Protein AF-A0A6G1PRM5-F1 (afdb_monomer)

Solvent-accessible surface area (backbone atoms only — not comparable to full-atom values): 6445 Å² total; per-residue (Å²): 132,89,76,74,86,74,84,58,49,71,36,68,70,43,54,54,47,52,53,49,59,75,68,52,84,73,78,51,62,66,50,79,43,71,43,75,40,80,90,75,42,28,36,39,72,71,49,78,48,73,51,87,70,61,71,75,57,52,58,60,39,60,71,48,45,66,61,51,64,77,68,54,83,81,84,85,86,87,87,77,96,49,77,85,63,75,35,72,66,51,52,51,59,64,52,54,76,78,108

Nearest PDB structures (foldseek):
  1vkk-assembly1_A  TM=7.495E-01  e=3.369E-09  Mus musculus
  1wfs-assembly1_A  TM=7.101E-01  e=1.026E-07  Mus musculus
  5ynr-assembly1_A  TM=6.670E-01  e=1.233E-03  Caenorhabditis elegans
  6yc7-assembly1_D  TM=2.739E-01  e=5.909E+00  Corynebacterium glutamicum

Sequence (99 aa):
MSSSLVVCEVDESLTAKLKKFRFRKETNNAAILMKIDMEKQLVVLEEEYEARCKPEQQMMYAGSKNRLVQAAELTKVFETRNVDDLTEEWLRNHLAFFR

Secondary structure (DSSP, 8-state):
-----PPPEEPHHHHHHHHHHHT----S-EEEEEEEETTTTEEEEEEEEE----HHHHHHHHHHHHHHHHH---------SSGGG--HHHHHHHHHTT-

Foldseek 3Di:
DPPPPDQAAEDPVVVVVVVCVLVPQFQWDKDWDWDQDPVRSYIDTDDIGTDDDDPVVRVVSNVVVVVVSVPPPPDADDDDPDPVCPDPVNVCVSVVV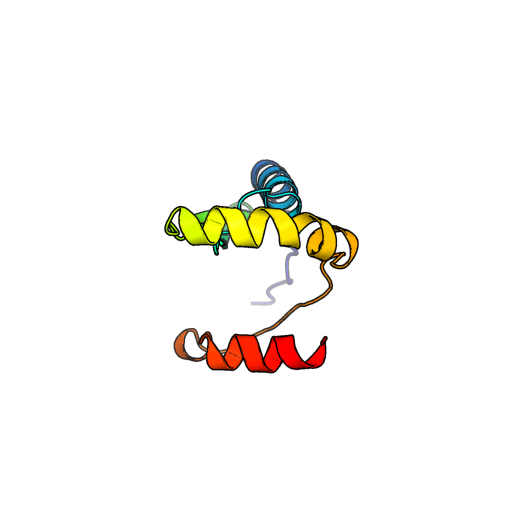VD

Mean predicted aligned error: 10.27 Å

InterPro domains:
  IPR002108 Actin-depolymerising factor homology domain [PF00241] (53-95)
  IPR011171 Glia maturation factor [PIRSF001788] (1-98)
  IPR011171 Glia maturation factor [PTHR11249] (52-99)
  IPR029006 ADF-H/Gelsolin-like domain superfamily [G3DSA:3.40.20.10] (1-50)
  IPR029006 ADF-H/Gelsolin-like domain superfamily [G3DSA:3.40.20.10] (51-96)

Radius of gyration: 16.72 Å; Cα contacts (8 Å, |Δi|>4): 70; chains: 1; bounding box: 25×30×49 Å

pLDDT: mean 74.26, std 14.0, range [40.44, 91.56]

Structure (mmCIF, N/CA/C/O backbone):
data_AF-A0A6G1PRM5-F1
#
_entry.id   AF-A0A6G1PRM5-F1
#
loop_
_atom_site.group_PDB
_atom_site.id
_atom_site.type_symbol
_atom_site.label_atom_id
_atom_site.label_alt_id
_atom_site.label_comp_id
_atom_site.label_asym_id
_atom_site.label_entity_id
_atom_site.label_seq_id
_atom_site.pdbx_PDB_ins_code
_atom_site.Cartn_x
_atom_site.Cartn_y
_atom_site.Cartn_z
_atom_site.occupancy
_atom_site.B_iso_or_equiv
_atom_site.auth_seq_id
_atom_site.auth_comp_id
_atom_site.auth_asym_id
_atom_site.auth_atom_id
_atom_site.pdbx_PDB_model_num
ATOM 1 N N . MET A 1 1 ? -1.746 -19.458 29.628 1.00 40.44 1 MET A N 1
ATOM 2 C CA . MET A 1 1 ? -2.424 -18.161 29.443 1.00 40.44 1 MET A CA 1
ATOM 3 C C . MET A 1 1 ? -3.364 -18.300 28.260 1.00 40.44 1 MET A C 1
ATOM 5 O O . MET A 1 1 ? -2.883 -18.511 27.157 1.00 40.44 1 MET A O 1
ATOM 9 N N . SER A 1 2 ? -4.677 -18.300 28.491 1.00 47.88 2 SER A N 1
ATOM 10 C CA . SER A 1 2 ? -5.672 -18.312 27.413 1.00 47.88 2 SER A CA 1
ATOM 11 C C . SER A 1 2 ? -5.709 -16.915 26.799 1.00 47.88 2 SER A C 1
ATOM 13 O O . SER A 1 2 ? -6.404 -16.042 27.311 1.00 47.88 2 SER A O 1
ATOM 15 N N . SER A 1 3 ? -4.912 -16.667 25.762 1.00 51.16 3 SER A N 1
ATOM 16 C CA . SER A 1 3 ? -5.005 -15.423 25.002 1.00 51.16 3 SER A CA 1
ATOM 17 C C . SER A 1 3 ? -6.302 -15.466 24.196 1.00 51.16 3 SER A C 1
ATOM 19 O O . SER A 1 3 ? -6.360 -16.135 23.164 1.00 51.16 3 SER A O 1
ATOM 21 N N . SER A 1 4 ? -7.358 -14.799 24.673 1.00 57.22 4 SER A N 1
ATOM 22 C CA . SER A 1 4 ? -8.494 -14.499 23.803 1.00 57.22 4 SER A CA 1
ATOM 23 C C . SER A 1 4 ? -7.938 -13.695 22.636 1.00 57.22 4 SER A C 1
ATOM 25 O O . SER A 1 4 ? -7.319 -12.656 22.860 1.00 57.22 4 SER A O 1
ATOM 27 N N . LEU A 1 5 ? -8.088 -14.193 21.412 1.00 55.72 5 LEU A N 1
ATOM 28 C CA . LEU A 1 5 ? -7.713 -13.445 20.219 1.00 55.72 5 LEU A CA 1
ATOM 29 C C . LEU A 1 5 ? -8.574 -12.178 20.191 1.00 55.72 5 LEU A C 1
ATOM 31 O O . LEU A 1 5 ? -9.772 -12.252 19.926 1.00 55.72 5 LEU A O 1
ATOM 35 N N . VAL A 1 6 ? -7.988 -11.037 20.553 1.00 62.56 6 VAL A N 1
ATOM 36 C CA . VAL A 1 6 ? -8.674 -9.746 20.498 1.00 62.56 6 VAL A CA 1
ATOM 37 C C . VAL A 1 6 ? -8.484 -9.193 19.096 1.00 62.56 6 VAL A C 1
ATOM 39 O O . VAL A 1 6 ? -7.357 -9.017 18.633 1.00 62.56 6 VAL A O 1
ATOM 42 N N . VAL A 1 7 ? -9.594 -8.955 18.405 1.00 70.00 7 VAL A N 1
ATOM 43 C CA . VAL A 1 7 ? -9.587 -8.281 17.109 1.00 70.00 7 VAL A CA 1
ATOM 44 C C . VAL A 1 7 ? -9.339 -6.799 17.373 1.00 70.00 7 VAL A C 1
ATOM 46 O O . VAL A 1 7 ? -10.109 -6.169 18.090 1.00 70.00 7 VAL A O 1
ATOM 49 N N . CYS A 1 8 ? -8.240 -6.269 16.840 1.00 75.50 8 CYS A N 1
ATOM 50 C CA . CYS A 1 8 ? -7.890 -4.857 16.974 1.00 75.50 8 CYS A CA 1
ATOM 51 C C . CYS A 1 8 ? -8.698 -4.008 15.987 1.00 75.50 8 CYS A C 1
ATOM 53 O O . CYS A 1 8 ? -8.925 -4.428 14.848 1.00 75.50 8 CYS A O 1
ATOM 55 N N . GLU A 1 9 ? -9.094 -2.808 16.402 1.00 79.44 9 GLU A N 1
ATOM 56 C CA . GLU A 1 9 ? -9.729 -1.839 15.504 1.00 79.44 9 GLU A CA 1
ATOM 57 C C . GLU A 1 9 ? -8.674 -1.134 14.634 1.00 79.44 9 GLU A C 1
ATOM 59 O O . GLU A 1 9 ? -7.482 -1.122 14.947 1.00 79.44 9 GLU A O 1
ATOM 64 N N . VAL A 1 10 ? -9.085 -0.570 13.496 1.00 81.25 10 VAL A N 1
ATOM 65 C CA . VAL A 1 10 ? -8.180 0.170 12.603 1.00 81.25 10 VAL A CA 1
ATOM 66 C C . VAL A 1 10 ? -8.275 1.651 12.931 1.00 81.25 10 VAL A C 1
ATOM 68 O O . VAL A 1 10 ? -9.370 2.207 12.934 1.00 81.25 10 VAL A O 1
ATOM 71 N N . ASP A 1 11 ? -7.132 2.300 13.151 1.00 85.75 11 ASP A N 1
ATOM 72 C CA . ASP A 1 11 ? -7.091 3.734 13.425 1.00 85.75 11 ASP A CA 1
ATOM 73 C C . ASP A 1 11 ? -7.760 4.554 12.298 1.00 85.75 11 ASP A C 1
ATOM 75 O O . ASP A 1 11 ? -7.605 4.277 11.098 1.00 85.75 11 ASP A O 1
ATOM 79 N N . GLU A 1 12 ? -8.518 5.589 12.667 1.00 88.88 12 GLU A N 1
ATOM 80 C CA . GLU A 1 12 ? -9.265 6.412 11.706 1.00 88.88 12 GLU A CA 1
ATOM 81 C C . GLU A 1 12 ? -8.333 7.124 10.712 1.00 88.88 12 GLU A C 1
ATOM 83 O O . GLU A 1 12 ? -8.643 7.242 9.518 1.00 88.88 12 GLU A O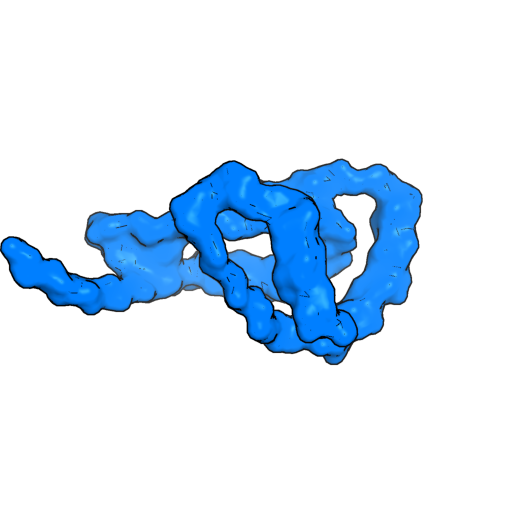 1
ATOM 88 N N . SER A 1 13 ? -7.151 7.555 11.169 1.00 86.38 13 SER A N 1
ATOM 89 C CA . SER A 1 13 ? -6.158 8.211 10.315 1.00 86.38 13 SER A CA 1
ATOM 90 C C . SER A 1 13 ? -5.530 7.228 9.324 1.00 86.38 13 SER A C 1
ATOM 92 O O . SER A 1 13 ? -5.309 7.579 8.156 1.00 86.38 13 SER A O 1
ATOM 94 N N . LEU A 1 14 ? -5.329 5.973 9.745 1.00 85.56 14 LEU A N 1
ATOM 95 C CA . LEU A 1 14 ? -4.887 4.891 8.870 1.00 85.56 14 LEU A CA 1
ATOM 96 C C . LEU A 1 14 ? -5.959 4.570 7.823 1.00 85.56 14 LEU A C 1
ATOM 98 O O . LEU A 1 14 ? -5.647 4.486 6.636 1.00 85.56 14 LEU A O 1
ATOM 102 N N . THR A 1 15 ? -7.230 4.500 8.218 1.00 84.81 15 THR A N 1
ATOM 103 C CA . THR A 1 15 ? -8.354 4.276 7.294 1.00 84.81 15 THR A CA 1
ATOM 104 C C . THR A 1 15 ? -8.426 5.363 6.216 1.00 84.81 15 THR A C 1
ATOM 106 O O . THR A 1 15 ? -8.566 5.072 5.021 1.00 84.81 15 THR A O 1
ATOM 109 N N . ALA A 1 16 ? -8.256 6.631 6.602 1.00 88.75 16 ALA A N 1
ATOM 110 C CA . ALA A 1 16 ? -8.205 7.744 5.659 1.00 88.75 16 ALA A CA 1
ATOM 111 C C . ALA A 1 16 ? -7.013 7.637 4.689 1.00 88.75 16 ALA A C 1
ATOM 113 O O . ALA A 1 16 ? -7.164 7.907 3.491 1.00 88.75 16 ALA A O 1
ATOM 114 N N . LYS A 1 17 ? -5.837 7.217 5.174 1.00 86.19 17 LYS A N 1
ATOM 115 C CA . LYS A 1 17 ? -4.646 6.979 4.343 1.00 86.19 17 LYS A CA 1
ATOM 116 C C . LYS A 1 17 ? -4.824 5.804 3.389 1.00 86.19 17 LYS A C 1
ATOM 118 O O . LYS A 1 17 ? -4.535 5.967 2.210 1.00 86.19 17 LYS A O 1
ATOM 123 N N . LEU A 1 18 ? -5.376 4.676 3.834 1.00 83.62 18 LEU A N 1
ATOM 124 C CA . LEU A 1 18 ? -5.672 3.522 2.977 1.00 83.62 18 LEU A CA 1
ATOM 125 C C . LEU A 1 18 ? -6.641 3.895 1.849 1.00 83.62 18 LEU A C 1
ATOM 127 O O . LEU A 1 18 ? -6.433 3.520 0.693 1.00 83.62 18 LEU A O 1
ATOM 131 N N . LYS A 1 19 ? -7.658 4.714 2.151 1.00 85.81 19 LYS A N 1
ATOM 132 C CA . LYS A 1 19 ? -8.573 5.247 1.135 1.00 85.81 19 LYS A CA 1
ATOM 133 C C . LYS A 1 19 ? -7.830 6.118 0.120 1.00 85.81 19 LYS A C 1
ATOM 135 O O . LYS A 1 19 ? -7.995 5.923 -1.082 1.00 85.81 19 LYS A O 1
ATOM 140 N N . LYS A 1 20 ? -6.980 7.044 0.577 1.00 86.38 20 LYS A N 1
ATOM 141 C CA . LYS A 1 20 ? -6.142 7.868 -0.313 1.00 86.38 20 LYS A CA 1
ATOM 142 C C . LYS A 1 20 ? -5.187 7.016 -1.149 1.00 86.38 20 LYS A C 1
ATOM 144 O O . LYS A 1 20 ? -5.061 7.271 -2.338 1.00 86.38 20 LYS A O 1
ATOM 149 N N . PHE A 1 21 ? -4.583 5.987 -0.561 1.00 84.62 21 PHE A N 1
ATOM 150 C CA . PHE A 1 21 ? -3.652 5.082 -1.229 1.00 84.62 21 PHE A CA 1
ATOM 151 C C . PHE A 1 21 ? -4.336 4.257 -2.325 1.00 84.62 21 PHE A C 1
ATOM 153 O O . PHE A 1 21 ? -3.800 4.136 -3.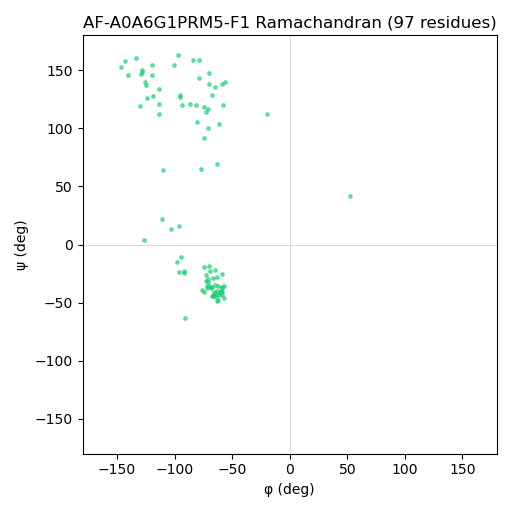423 1.00 84.62 21 PHE A O 1
ATOM 160 N N . ARG A 1 22 ? -5.558 3.763 -2.078 1.00 81.50 22 ARG A N 1
ATOM 161 C CA . ARG A 1 22 ? -6.371 3.069 -3.093 1.00 81.50 22 ARG A CA 1
ATOM 162 C C . ARG A 1 22 ? -6.686 3.962 -4.292 1.00 81.50 22 ARG A C 1
ATOM 164 O O . ARG A 1 22 ? -6.659 3.498 -5.426 1.00 81.50 22 ARG A O 1
ATOM 171 N N . PHE A 1 23 ? -6.996 5.232 -4.043 1.00 80.75 23 PHE A N 1
ATOM 172 C CA . PHE A 1 23 ? -7.326 6.207 -5.088 1.00 80.75 23 PHE A CA 1
ATOM 173 C C . PHE A 1 23 ? -6.125 7.068 -5.510 1.00 80.75 23 PHE A C 1
ATOM 175 O O . PHE A 1 23 ? -6.310 8.106 -6.158 1.00 80.75 23 PHE A O 1
ATOM 182 N N . ARG A 1 24 ? -4.902 6.647 -5.151 1.00 79.38 24 ARG A N 1
ATOM 183 C CA . ARG A 1 24 ? -3.663 7.371 -5.436 1.00 79.38 24 ARG A CA 1
ATOM 184 C C . ARG A 1 24 ? -3.510 7.561 -6.944 1.00 79.38 24 ARG A C 1
ATOM 186 O O . ARG A 1 24 ? -3.812 6.668 -7.740 1.00 79.38 24 ARG A O 1
ATOM 193 N N . LYS A 1 25 ? -3.078 8.755 -7.359 1.00 75.56 25 LYS A N 1
ATOM 194 C CA . LYS A 1 25 ? -2.942 9.104 -8.781 1.00 75.56 25 LYS A CA 1
ATOM 195 C C . LYS A 1 25 ? -1.508 8.957 -9.282 1.00 75.56 25 LYS A C 1
ATOM 197 O O . LYS A 1 25 ? -1.299 8.940 -10.495 1.00 75.56 25 LYS A O 1
ATOM 202 N N . GLU A 1 26 ? -0.562 8.854 -8.376 1.00 77.06 26 GLU A N 1
ATOM 203 C CA . GLU A 1 26 ? 0.850 8.667 -8.606 1.00 77.06 26 GLU A CA 1
ATOM 204 C C . GLU A 1 26 ? 1.093 7.253 -9.141 1.00 77.06 26 GLU A C 1
ATOM 206 O O . GLU A 1 26 ? 0.485 6.277 -8.706 1.00 77.06 26 GLU A O 1
ATOM 211 N N . THR A 1 27 ? 1.967 7.151 -10.134 1.00 73.06 27 THR A N 1
ATOM 212 C CA . THR A 1 27 ? 2.231 5.912 -10.874 1.00 73.06 27 THR A CA 1
ATOM 213 C C . THR A 1 27 ? 3.535 5.245 -10.463 1.00 73.06 27 THR A C 1
ATOM 215 O O . THR A 1 27 ? 4.062 4.392 -11.172 1.00 73.06 27 THR A O 1
ATOM 218 N N . ASN A 1 28 ? 4.098 5.690 -9.348 1.00 79.06 28 ASN A N 1
ATOM 219 C CA . ASN A 1 28 ? 5.244 5.066 -8.733 1.00 79.06 28 ASN A CA 1
ATOM 220 C C . ASN A 1 28 ? 4.824 3.896 -7.846 1.00 79.06 28 ASN A C 1
ATOM 222 O O . ASN A 1 28 ? 3.690 3.824 -7.364 1.00 79.06 28 ASN A O 1
ATOM 226 N N . ASN A 1 29 ? 5.777 3.004 -7.590 1.00 81.94 29 ASN A N 1
ATOM 227 C CA . ASN A 1 29 ? 5.629 2.015 -6.536 1.00 81.94 29 ASN A CA 1
ATOM 228 C C . ASN A 1 29 ? 5.567 2.751 -5.197 1.00 81.94 29 ASN A C 1
ATOM 230 O O . ASN A 1 29 ? 6.355 3.661 -4.944 1.00 81.94 29 ASN A O 1
ATOM 234 N N . ALA A 1 30 ? 4.636 2.351 -4.348 1.00 86.62 30 ALA A N 1
ATOM 235 C CA . ALA A 1 30 ? 4.562 2.829 -2.981 1.00 86.62 30 ALA A CA 1
ATOM 236 C C . ALA A 1 30 ? 4.111 1.678 -2.086 1.00 86.62 30 ALA A C 1
ATOM 238 O O . ALA A 1 30 ? 3.483 0.735 -2.576 1.00 86.62 30 ALA A O 1
ATOM 239 N N . ALA A 1 31 ? 4.411 1.768 -0.798 1.00 87.62 31 ALA A N 1
ATOM 240 C CA . ALA A 1 31 ? 4.020 0.784 0.198 1.00 87.62 31 ALA A CA 1
ATOM 241 C C . ALA A 1 31 ? 3.598 1.484 1.492 1.00 87.62 31 ALA A C 1
ATOM 243 O O . ALA A 1 31 ? 4.149 2.521 1.855 1.00 87.62 31 ALA A O 1
ATOM 244 N N . ILE A 1 32 ? 2.616 0.905 2.176 1.00 86.81 32 ILE A N 1
ATOM 245 C CA . ILE A 1 32 ? 2.193 1.308 3.516 1.00 86.81 32 ILE A CA 1
ATOM 246 C C . ILE A 1 32 ? 2.537 0.150 4.448 1.00 86.81 32 ILE A C 1
ATOM 248 O O . ILE A 1 32 ? 2.051 -0.962 4.242 1.00 86.81 32 ILE A O 1
ATOM 252 N N . LEU A 1 33 ? 3.361 0.417 5.457 1.00 87.06 33 LEU A N 1
ATOM 253 C CA . LEU A 1 33 ? 3.669 -0.515 6.532 1.00 87.06 33 LEU A CA 1
ATOM 254 C C . LEU A 1 33 ? 2.745 -0.223 7.717 1.00 87.06 33 LEU A C 1
ATOM 256 O O . LEU A 1 33 ? 2.631 0.918 8.168 1.00 87.06 33 LEU A O 1
ATOM 260 N N . MET A 1 34 ? 2.061 -1.254 8.203 1.00 86.31 34 MET A N 1
ATOM 261 C CA . MET A 1 34 ? 1.121 -1.170 9.321 1.00 86.31 34 MET A CA 1
ATOM 262 C C . MET A 1 34 ? 1.597 -2.081 10.443 1.00 86.31 34 MET A C 1
ATOM 264 O O . MET A 1 34 ? 2.109 -3.167 10.175 1.00 86.31 34 MET A O 1
ATOM 268 N N . LYS A 1 35 ? 1.358 -1.670 11.688 1.00 85.00 35 LYS A N 1
ATOM 269 C CA . LYS A 1 35 ? 1.635 -2.484 12.875 1.00 85.00 35 LYS A CA 1
ATOM 270 C C . LYS A 1 35 ? 0.469 -2.468 13.849 1.00 85.00 35 LYS A C 1
ATOM 272 O O . LYS A 1 35 ? -0.365 -1.567 13.819 1.00 85.00 35 LYS A O 1
ATOM 277 N N . ILE A 1 36 ? 0.438 -3.458 14.732 1.00 82.56 36 ILE A N 1
ATOM 278 C CA . ILE A 1 36 ? -0.530 -3.528 15.826 1.00 82.56 36 ILE A CA 1
ATOM 279 C C . ILE A 1 36 ? 0.101 -2.897 17.067 1.00 82.56 36 ILE A C 1
ATOM 281 O O . ILE A 1 36 ? 1.135 -3.360 17.549 1.00 82.56 36 ILE A O 1
ATOM 285 N N . ASP A 1 37 ? -0.527 -1.847 17.586 1.00 80.69 37 ASP A N 1
ATOM 286 C CA . ASP A 1 37 ? -0.237 -1.296 18.906 1.00 80.69 37 ASP A CA 1
ATOM 287 C C . ASP A 1 37 ? -0.961 -2.163 19.950 1.00 80.69 37 ASP A C 1
ATOM 289 O O . ASP A 1 37 ? -2.187 -2.122 20.068 1.00 80.69 37 ASP A O 1
ATOM 293 N N . MET A 1 38 ? -0.208 -2.998 20.676 1.00 81.31 38 MET A N 1
ATOM 294 C CA . MET A 1 38 ? -0.769 -3.930 21.665 1.00 81.31 38 MET A CA 1
ATOM 295 C C . MET A 1 38 ? -1.334 -3.230 22.905 1.00 81.31 38 MET A C 1
ATOM 297 O O . MET A 1 38 ? -2.183 -3.809 23.580 1.00 81.31 38 MET A O 1
ATOM 301 N N . GLU A 1 39 ? -0.885 -2.011 23.214 1.00 83.25 39 GLU A N 1
ATOM 302 C CA . GLU A 1 39 ? -1.393 -1.257 24.363 1.00 83.25 39 GLU A CA 1
ATOM 303 C C . GLU A 1 39 ? -2.766 -0.670 24.053 1.00 83.25 39 GLU A C 1
ATOM 305 O O . GLU A 1 39 ? -3.660 -0.676 24.898 1.00 83.25 39 GLU A O 1
ATOM 310 N N . LYS A 1 40 ? -2.942 -0.196 22.818 1.00 80.44 40 LYS A N 1
ATOM 311 C CA . LYS A 1 40 ? -4.191 0.428 22.369 1.00 80.44 40 LYS A CA 1
ATOM 312 C C . LYS A 1 40 ? -5.145 -0.533 21.674 1.00 80.44 40 LYS A C 1
ATOM 314 O O . LYS A 1 40 ? -6.279 -0.151 21.421 1.00 80.44 40 LYS A O 1
ATOM 319 N N . GLN A 1 41 ? -4.692 -1.746 21.352 1.00 76.44 41 GLN A N 1
ATOM 320 C CA . GLN A 1 41 ? -5.428 -2.714 20.531 1.00 76.44 41 GLN A CA 1
ATOM 321 C C . GLN A 1 41 ? -5.895 -2.092 19.203 1.00 76.44 41 GLN A C 1
ATOM 323 O O . GLN A 1 41 ? -7.019 -2.307 18.750 1.00 76.44 41 GLN A O 1
ATOM 328 N N . LEU A 1 42 ? -5.008 -1.302 18.587 1.00 80.88 42 LEU A N 1
ATOM 329 C CA . LEU A 1 42 ? -5.269 -0.556 17.358 1.00 80.88 42 LEU A CA 1
ATOM 330 C C . LEU A 1 42 ? -4.220 -0.867 16.292 1.00 80.88 42 LEU A C 1
ATOM 332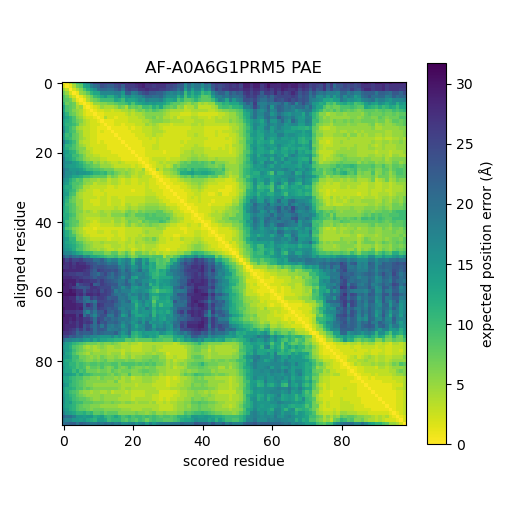 O O . LEU A 1 42 ? -3.024 -0.941 16.575 1.00 80.88 42 LEU A O 1
ATOM 336 N N . VAL A 1 43 ? -4.661 -1.001 15.044 1.00 82.31 43 VAL A N 1
ATOM 337 C CA . VAL A 1 43 ? -3.766 -1.043 13.884 1.00 82.31 43 VAL A CA 1
ATOM 338 C C . VAL A 1 43 ? -3.386 0.388 13.522 1.00 82.31 43 VAL A C 1
ATOM 340 O O . VAL A 1 43 ? -4.251 1.201 13.191 1.00 82.31 43 VAL A O 1
ATOM 343 N N . VAL A 1 44 ? -2.091 0.685 13.565 1.00 83.94 44 VAL A N 1
ATOM 344 C CA . VAL A 1 44 ? -1.528 2.014 13.308 1.00 83.94 44 VAL A CA 1
ATOM 345 C C . VAL A 1 44 ? -0.573 1.984 12.117 1.00 83.94 44 VAL A C 1
ATOM 347 O O . VAL A 1 44 ? 0.019 0.953 11.785 1.00 83.94 44 VAL A O 1
ATOM 350 N N . LEU A 1 45 ? -0.418 3.134 11.457 1.00 86.38 45 LEU A N 1
ATOM 351 C CA . LEU A 1 45 ? 0.611 3.325 10.438 1.00 86.38 45 LEU A CA 1
ATOM 352 C C . LEU A 1 45 ? 1.990 3.289 11.100 1.00 86.38 45 LEU A C 1
ATOM 354 O O . LEU A 1 45 ? 2.236 4.032 12.049 1.00 86.38 45 LEU A O 1
ATOM 358 N N . GLU A 1 46 ? 2.890 2.475 10.565 1.00 88.25 46 GLU A N 1
ATOM 359 C CA . GLU A 1 46 ? 4.301 2.540 10.922 1.00 88.25 46 GLU A CA 1
ATOM 360 C C . GLU A 1 46 ? 5.037 3.485 9.977 1.00 88.25 46 GLU A C 1
ATOM 362 O O . GLU A 1 46 ? 5.503 4.538 10.404 1.00 88.25 46 GLU A O 1
ATOM 367 N N . GLU A 1 47 ? 5.076 3.154 8.685 1.00 87.69 47 GLU A N 1
ATOM 368 C CA . GLU A 1 47 ? 5.851 3.894 7.688 1.00 87.69 47 GLU A CA 1
ATOM 369 C C . GLU A 1 47 ? 5.169 3.896 6.314 1.00 87.69 47 GLU A C 1
ATOM 371 O O . GLU A 1 47 ? 4.409 2.994 5.959 1.00 87.69 47 GLU A O 1
ATOM 376 N N . GLU A 1 48 ? 5.447 4.932 5.524 1.00 84.56 48 GLU A N 1
ATOM 377 C CA . GLU A 1 48 ? 4.956 5.092 4.154 1.00 84.56 48 GLU A CA 1
ATOM 378 C C . GLU A 1 48 ? 6.150 5.281 3.215 1.00 84.56 48 GLU A C 1
ATOM 380 O O . GLU A 1 48 ? 6.992 6.156 3.420 1.00 84.56 48 GLU A O 1
ATOM 385 N N . TYR A 1 49 ? 6.221 4.444 2.184 1.00 83.75 49 TYR A N 1
ATOM 386 C CA . TYR A 1 49 ? 7.313 4.409 1.220 1.00 83.75 49 TYR A CA 1
ATOM 387 C C . TYR A 1 49 ? 6.813 4.830 -0.153 1.00 83.75 49 TYR A C 1
ATOM 389 O O . TYR A 1 49 ? 5.822 4.290 -0.639 1.00 83.75 49 TYR A O 1
ATOM 397 N N . GLU A 1 50 ? 7.549 5.712 -0.826 1.00 78.06 50 GLU A N 1
ATOM 398 C CA . GLU A 1 50 ? 7.293 6.098 -2.214 1.00 78.06 50 GLU A CA 1
ATOM 399 C C . GLU A 1 50 ? 8.579 5.996 -3.039 1.00 78.06 50 GLU A C 1
ATOM 401 O O . GLU A 1 50 ? 9.566 6.693 -2.792 1.00 78.06 50 GLU A O 1
ATOM 406 N N . ALA A 1 51 ? 8.575 5.146 -4.065 1.00 64.62 51 ALA A N 1
ATOM 407 C CA . ALA A 1 51 ? 9.673 5.073 -5.015 1.00 64.62 51 ALA A CA 1
ATOM 408 C C . ALA A 1 51 ? 9.658 6.336 -5.891 1.00 64.62 51 ALA A C 1
ATOM 410 O O . ALA A 1 51 ? 8.713 6.589 -6.637 1.00 64.62 51 ALA A O 1
ATOM 411 N N . ARG A 1 52 ? 10.696 7.169 -5.832 1.00 54.94 52 ARG A N 1
ATOM 412 C CA . ARG A 1 52 ? 10.820 8.310 -6.754 1.00 54.94 52 ARG A CA 1
ATOM 413 C C . ARG A 1 52 ? 11.184 7.780 -8.146 1.00 54.94 52 ARG A C 1
ATOM 415 O O . ARG A 1 52 ? 12.256 7.213 -8.325 1.00 54.94 52 ARG A O 1
ATOM 422 N N . CYS A 1 53 ? 10.288 7.926 -9.122 1.00 55.03 53 CYS A N 1
ATOM 423 C CA . CYS A 1 53 ? 10.477 7.437 -10.495 1.00 55.03 53 CYS A CA 1
ATOM 424 C C . CYS A 1 53 ? 10.899 8.572 -11.451 1.00 55.03 53 CYS A C 1
ATOM 426 O O . CYS A 1 53 ? 10.597 9.736 -11.193 1.00 55.03 53 CYS A O 1
ATOM 428 N N . LYS A 1 54 ? 11.597 8.247 -12.553 1.00 56.56 54 LYS A N 1
ATOM 429 C CA . LYS A 1 54 ? 12.071 9.236 -13.545 1.00 56.56 54 LYS A CA 1
ATOM 430 C C . LYS A 1 54 ? 10.894 9.830 -14.360 1.00 56.56 54 LYS A C 1
ATOM 432 O O . LYS A 1 54 ? 9.945 9.096 -14.647 1.00 56.56 54 LYS A O 1
ATOM 437 N N . PRO A 1 55 ? 10.953 11.109 -14.793 1.00 56.31 55 PRO A N 1
ATOM 438 C CA . PRO A 1 55 ? 9.817 11.829 -15.401 1.00 56.31 55 PRO A CA 1
ATOM 439 C C . PRO A 1 55 ? 9.200 11.166 -16.645 1.00 56.31 55 PRO A C 1
ATOM 441 O O . PRO A 1 55 ? 7.983 11.183 -16.822 1.00 56.31 55 PRO A O 1
ATOM 444 N N . GLU A 1 56 ? 10.016 10.532 -17.490 1.00 58.75 56 GLU A N 1
ATOM 445 C CA . GLU A 1 56 ? 9.563 9.877 -18.730 1.00 58.75 56 GLU A CA 1
ATOM 446 C C . GLU A 1 56 ? 8.633 8.685 -18.464 1.00 58.75 56 GLU A C 1
ATOM 448 O O . GLU A 1 56 ? 7.660 8.462 -19.186 1.00 58.75 56 GLU A O 1
ATOM 453 N N . GLN A 1 57 ? 8.872 7.945 -17.379 1.00 55.97 57 GLN A N 1
ATOM 454 C CA . GLN A 1 57 ? 8.016 6.828 -16.983 1.00 55.97 57 GLN A CA 1
ATOM 455 C C . GLN A 1 57 ? 6.674 7.336 -16.443 1.00 55.97 57 GLN A C 1
ATOM 457 O O . GLN A 1 57 ? 5.628 6.754 -16.726 1.00 55.97 57 GLN A O 1
ATOM 462 N N . GLN A 1 58 ? 6.676 8.473 -15.744 1.00 53.62 58 GLN A N 1
ATOM 463 C CA . GLN A 1 58 ? 5.470 9.095 -15.195 1.00 53.62 58 GLN A CA 1
ATOM 464 C C . GLN A 1 58 ? 4.444 9.440 -16.293 1.00 53.62 58 GLN A C 1
ATOM 466 O O . GLN A 1 58 ? 3.246 9.228 -16.102 1.00 53.62 58 GLN A O 1
ATOM 471 N N . MET A 1 59 ? 4.907 9.882 -17.469 1.00 54.69 59 MET A N 1
ATOM 472 C CA . MET A 1 59 ? 4.048 10.170 -18.626 1.00 54.69 59 MET A CA 1
ATOM 473 C C . MET A 1 59 ? 3.403 8.910 -19.224 1.00 54.69 59 MET A C 1
ATOM 475 O O . MET A 1 59 ? 2.197 8.901 -19.478 1.00 54.69 59 MET A O 1
ATOM 479 N N . MET A 1 60 ? 4.167 7.826 -19.399 1.00 59.81 60 MET A N 1
ATOM 480 C CA . MET A 1 60 ? 3.646 6.555 -19.927 1.00 59.81 60 MET A CA 1
ATOM 481 C C . MET A 1 60 ? 2.596 5.940 -18.987 1.00 59.81 60 MET A C 1
ATOM 483 O O . MET A 1 60 ? 1.523 5.502 -19.420 1.00 59.81 60 MET A O 1
ATOM 487 N N . TYR A 1 61 ? 2.877 5.926 -17.683 1.00 55.78 61 TYR A N 1
ATOM 488 C CA . TYR A 1 61 ? 1.962 5.337 -16.715 1.00 55.78 61 TYR A CA 1
ATOM 489 C C . TYR A 1 61 ? 0.708 6.192 -16.489 1.00 55.78 61 TYR A C 1
ATOM 491 O O . TYR A 1 61 ? -0.362 5.624 -16.273 1.00 55.78 61 TYR A O 1
ATOM 499 N N . ALA A 1 62 ? 0.784 7.525 -16.594 1.00 56.72 62 ALA A N 1
ATOM 500 C CA . ALA A 1 62 ? -0.385 8.400 -16.468 1.00 56.72 62 ALA A CA 1
ATOM 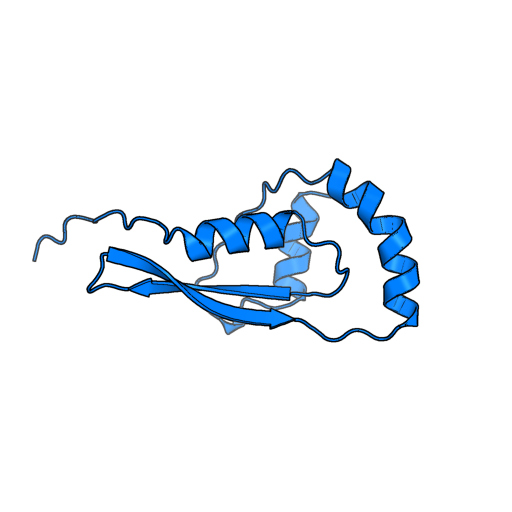501 C C . ALA A 1 62 ? -1.477 8.077 -17.508 1.00 56.72 62 ALA A C 1
ATOM 503 O O . ALA A 1 62 ? -2.661 8.086 -17.167 1.00 56.72 62 ALA A O 1
ATOM 504 N N . GLY A 1 63 ? -1.086 7.709 -18.736 1.00 63.41 63 GLY A N 1
ATOM 505 C CA . GLY A 1 63 ? -2.014 7.273 -19.788 1.00 63.41 63 GLY A CA 1
ATOM 506 C C . GLY A 1 63 ? -2.638 5.892 -19.542 1.00 63.41 63 GLY A C 1
ATOM 507 O O . GLY A 1 63 ? -3.779 5.646 -19.928 1.00 63.41 63 GLY A O 1
ATOM 508 N N . SER A 1 64 ? -1.926 5.002 -18.844 1.00 63.25 64 SER A N 1
ATOM 509 C CA . SER A 1 64 ? -2.362 3.616 -18.590 1.00 63.25 64 SER A CA 1
ATOM 510 C C . SER A 1 64 ? -3.139 3.453 -17.276 1.00 63.25 64 SER A C 1
ATOM 512 O O . SER A 1 64 ? -3.972 2.553 -17.146 1.00 63.25 64 SER A O 1
ATOM 514 N N . LYS A 1 65 ? -2.920 4.356 -16.310 1.00 49.59 65 LYS A N 1
ATOM 515 C CA . LYS A 1 65 ? -3.515 4.321 -14.966 1.00 49.59 65 LYS A CA 1
ATOM 516 C C . LYS A 1 65 ? -5.040 4.370 -14.991 1.00 49.59 65 LYS A C 1
ATOM 518 O O . LYS A 1 65 ? -5.684 3.645 -14.244 1.00 49.59 65 LYS A O 1
ATOM 523 N N . ASN A 1 66 ? -5.627 5.180 -15.873 1.00 49.19 66 ASN A N 1
ATOM 524 C CA . ASN A 1 66 ? -7.084 5.333 -15.943 1.00 49.19 66 ASN A CA 1
ATOM 525 C C . ASN A 1 66 ? -7.786 4.046 -16.416 1.00 49.19 66 ASN A C 1
ATOM 527 O O . ASN A 1 66 ? -8.900 3.773 -15.979 1.00 49.19 66 ASN A O 1
ATOM 531 N N . ARG A 1 67 ? -7.110 3.219 -17.231 1.00 56.75 67 ARG A N 1
ATOM 532 C CA . ARG A 1 67 ? -7.585 1.878 -17.617 1.00 56.75 67 ARG A CA 1
ATOM 533 C C . ARG A 1 67 ? -7.449 0.867 -16.479 1.00 56.75 67 ARG A C 1
ATOM 535 O O . ARG A 1 67 ? -8.348 0.067 -16.264 1.00 56.75 67 ARG A O 1
ATOM 542 N N . LEU A 1 68 ? -6.338 0.917 -15.745 1.00 49.69 68 LEU A N 1
ATOM 543 C CA . LEU A 1 68 ? -6.039 -0.029 -14.666 1.00 49.69 68 LEU A CA 1
ATOM 544 C C . LEU A 1 68 ? -6.924 0.198 -13.426 1.00 49.69 68 LEU A C 1
A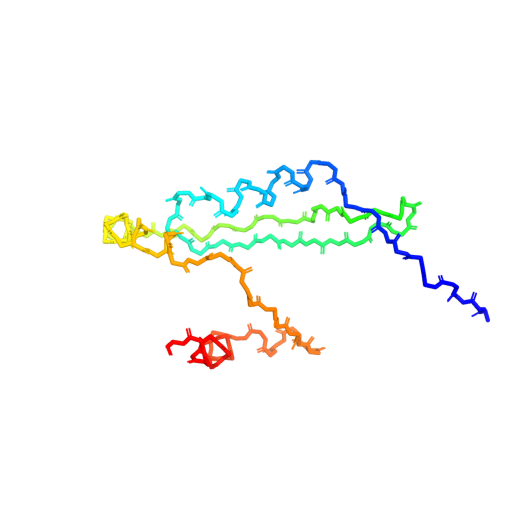TOM 546 O O . LEU A 1 68 ? -7.372 -0.752 -12.794 1.00 49.69 68 LEU A O 1
ATOM 550 N N . VAL A 1 69 ? -7.213 1.463 -13.109 1.00 49.66 69 VAL A N 1
ATOM 551 C CA . VAL A 1 69 ? -8.041 1.865 -11.959 1.00 49.66 69 VAL A CA 1
ATOM 552 C C . VAL A 1 69 ? -9.519 1.531 -12.168 1.00 49.66 69 VAL A C 1
ATOM 554 O O . VAL A 1 69 ? -10.189 1.178 -11.205 1.00 49.66 69 VAL A O 1
ATOM 557 N N . GLN A 1 70 ? -10.025 1.571 -13.406 1.00 49.09 70 GLN A N 1
ATOM 558 C CA . GLN A 1 70 ? -11.381 1.092 -13.712 1.00 49.09 70 GLN A CA 1
ATOM 559 C C . GLN A 1 70 ? -11.515 -0.437 -13.622 1.00 49.09 70 GLN A C 1
ATOM 561 O O . GLN A 1 70 ? -12.628 -0.929 -13.485 1.00 49.09 70 GLN A O 1
ATOM 566 N N . ALA A 1 71 ? -10.406 -1.185 -13.672 1.00 47.66 71 ALA A N 1
ATOM 567 C CA . ALA A 1 71 ? -10.416 -2.648 -13.633 1.00 47.66 71 ALA A CA 1
ATOM 568 C C . ALA A 1 71 ? -10.181 -3.256 -12.232 1.00 47.66 71 ALA A C 1
ATOM 570 O O . ALA A 1 71 ? -10.547 -4.403 -12.002 1.00 47.66 71 ALA A O 1
ATOM 571 N N . ALA A 1 72 ? -9.537 -2.544 -11.299 1.00 51.75 72 ALA A N 1
ATOM 572 C CA . ALA A 1 72 ? -8.896 -3.161 -10.131 1.00 51.75 72 ALA A CA 1
ATOM 573 C C . ALA A 1 72 ? -9.586 -2.877 -8.783 1.00 51.75 72 ALA A C 1
ATOM 575 O O . ALA A 1 72 ? -8.979 -2.291 -7.890 1.00 51.75 72 ALA A O 1
ATOM 576 N N . GLU A 1 73 ? -10.822 -3.328 -8.574 1.00 57.34 73 GLU A N 1
ATOM 577 C CA . GLU A 1 73 ? -11.489 -3.292 -7.260 1.00 57.34 73 GLU A CA 1
ATOM 578 C C . GLU A 1 73 ? -10.779 -4.162 -6.189 1.00 57.34 73 GLU A C 1
ATOM 580 O O . GLU A 1 73 ? -11.307 -5.175 -5.772 1.00 57.34 73 GLU A O 1
ATOM 585 N N . LEU A 1 74 ? -9.581 -3.765 -5.739 1.00 62.66 74 LEU A N 1
ATOM 586 C CA . LEU A 1 74 ? -8.556 -4.559 -5.031 1.00 62.66 74 LEU A CA 1
ATOM 587 C C . LEU A 1 74 ? -9.032 -5.863 -4.358 1.00 62.66 74 LEU A C 1
ATOM 589 O O . LEU A 1 74 ? -9.714 -5.835 -3.338 1.00 62.66 74 LEU A O 1
ATOM 593 N N . THR A 1 75 ? -8.562 -6.987 -4.906 1.00 64.88 75 THR A N 1
ATOM 594 C CA . THR A 1 75 ? -9.018 -8.361 -4.626 1.00 64.88 75 THR A CA 1
ATOM 595 C C . THR A 1 75 ? -7.895 -9.329 -4.224 1.00 64.88 75 THR A C 1
ATOM 597 O O . THR A 1 75 ? -8.135 -10.526 -4.093 1.00 64.88 75 THR A O 1
ATOM 600 N N . LYS A 1 76 ? -6.651 -8.851 -4.081 1.00 76.31 76 LYS A N 1
ATOM 601 C CA . LYS A 1 76 ? -5.454 -9.706 -4.011 1.00 76.31 76 LYS A CA 1
ATOM 602 C C . LYS A 1 76 ? -4.797 -9.621 -2.635 1.00 76.31 76 LYS A C 1
ATOM 604 O O . LYS A 1 76 ? -4.257 -8.574 -2.285 1.00 76.31 76 LYS A O 1
ATOM 609 N N . VAL A 1 77 ? -4.844 -10.723 -1.888 1.00 77.62 77 VAL A N 1
ATOM 610 C CA . VAL A 1 77 ? -4.232 -10.880 -0.561 1.00 77.62 77 VAL A CA 1
ATOM 611 C C . VAL A 1 77 ? -3.201 -12.001 -0.642 1.00 77.62 77 VAL A C 1
ATOM 613 O O . VAL A 1 77 ? -3.518 -13.089 -1.118 1.00 77.62 77 VAL A O 1
ATOM 616 N N . PHE A 1 78 ? -1.977 -11.727 -0.193 1.00 82.38 78 PHE A N 1
ATOM 617 C CA . PHE A 1 78 ? -0.876 -12.688 -0.171 1.00 82.38 78 PHE A CA 1
ATOM 618 C C . PHE A 1 78 ? -0.246 -12.721 1.218 1.00 82.38 78 PHE A C 1
ATOM 620 O O . PHE A 1 78 ? -0.180 -11.694 1.892 1.00 82.38 78 PHE A O 1
ATOM 627 N N . GLU A 1 79 ? 0.236 -13.892 1.617 1.00 78.25 79 GLU A N 1
ATOM 628 C CA . GLU A 1 79 ? 0.902 -14.117 2.896 1.00 78.25 79 GLU A CA 1
ATOM 629 C C . GLU A 1 79 ? 2.275 -14.738 2.640 1.00 78.25 79 GLU A C 1
ATOM 631 O O . GLU A 1 79 ? 2.419 -15.631 1.803 1.00 78.25 79 GLU A O 1
ATOM 636 N N . THR A 1 80 ? 3.283 -14.261 3.364 1.00 85.62 80 THR A N 1
ATOM 637 C CA . THR A 1 80 ? 4.625 -14.843 3.379 1.00 85.62 80 THR A CA 1
ATOM 638 C C . THR A 1 80 ? 5.065 -15.088 4.818 1.00 85.62 80 THR A C 1
ATOM 640 O O . THR A 1 80 ? 4.653 -14.371 5.729 1.00 85.62 80 THR A O 1
ATOM 643 N N . ARG A 1 81 ? 5.901 -16.111 5.024 1.00 83.69 81 ARG A N 1
ATOM 644 C CA . ARG A 1 81 ? 6.446 -16.471 6.341 1.00 83.69 81 ARG A CA 1
ATOM 645 C C . ARG A 1 81 ? 7.782 -15.796 6.631 1.00 83.69 81 ARG A C 1
ATOM 647 O O . ARG A 1 81 ? 8.119 -15.640 7.800 1.00 83.69 81 ARG A O 1
ATOM 654 N N . ASN A 1 82 ? 8.513 -15.385 5.593 1.00 87.00 82 ASN A N 1
ATOM 655 C CA . ASN A 1 82 ? 9.792 -14.695 5.723 1.00 87.00 82 ASN A CA 1
ATOM 656 C C . ASN A 1 82 ? 9.794 -13.406 4.903 1.00 87.00 82 ASN A C 1
ATOM 658 O O . ASN A 1 82 ? 9.172 -13.316 3.842 1.00 87.00 82 ASN A O 1
ATOM 662 N N . VAL A 1 83 ? 10.538 -12.414 5.388 1.00 82.12 83 VAL A N 1
ATOM 663 C CA . VAL A 1 83 ? 10.702 -11.128 4.696 1.00 82.12 83 VAL A CA 1
ATOM 664 C C . VAL A 1 83 ? 11.494 -11.307 3.400 1.00 82.12 83 VAL A C 1
ATOM 666 O O . VAL A 1 83 ? 11.154 -10.695 2.392 1.00 82.12 83 VAL A O 1
ATOM 669 N N . ASP A 1 84 ? 12.482 -12.204 3.401 1.00 89.00 84 ASP A N 1
ATOM 670 C CA . ASP A 1 84 ? 13.340 -12.476 2.241 1.00 89.00 84 ASP A CA 1
ATOM 671 C C . ASP A 1 84 ? 12.577 -13.085 1.057 1.00 89.00 84 ASP A C 1
ATOM 673 O O . ASP A 1 84 ? 13.005 -12.958 -0.088 1.00 89.00 84 ASP A O 1
ATOM 677 N N . ASP A 1 85 ? 11.421 -13.702 1.313 1.00 87.44 85 ASP A N 1
ATOM 678 C CA . ASP A 1 85 ? 10.562 -14.263 0.270 1.00 87.44 85 ASP A CA 1
ATOM 679 C C . ASP A 1 85 ? 9.811 -13.160 -0.503 1.00 87.44 85 ASP A C 1
ATOM 681 O O . ASP A 1 85 ? 9.372 -13.391 -1.632 1.00 87.44 85 ASP A O 1
ATOM 685 N N . LEU A 1 86 ? 9.680 -11.947 0.061 1.00 86.81 86 LEU A N 1
ATOM 686 C CA . LEU A 1 86 ? 9.004 -10.807 -0.568 1.00 86.81 86 LEU A CA 1
ATOM 687 C C . LEU A 1 86 ? 9.891 -10.155 -1.645 1.00 86.81 86 LEU A C 1
ATOM 689 O O . LEU A 1 86 ? 10.310 -9.001 -1.550 1.00 86.81 86 LEU A O 1
ATOM 693 N N . THR A 1 87 ? 10.169 -10.915 -2.700 1.00 91.44 87 THR A N 1
ATOM 694 C CA . THR A 1 87 ? 10.951 -10.485 -3.863 1.00 91.44 87 THR A CA 1
ATOM 695 C C . THR A 1 87 ? 10.056 -10.042 -5.020 1.00 91.44 87 THR A C 1
ATOM 697 O O . THR A 1 87 ? 8.866 -10.365 -5.089 1.00 91.44 87 THR A O 1
ATOM 700 N N . GLU A 1 88 ? 10.632 -9.316 -5.984 1.00 86.56 88 GLU A N 1
ATOM 701 C CA . GLU A 1 88 ? 9.919 -8.933 -7.208 1.00 86.56 88 GLU A CA 1
ATOM 702 C C . GLU A 1 88 ? 9.419 -10.159 -7.986 1.00 86.56 88 GLU A C 1
ATOM 704 O O . GLU A 1 88 ? 8.293 -10.157 -8.485 1.00 86.56 88 GLU A O 1
ATOM 709 N N . GLU A 1 89 ? 10.233 -11.212 -8.071 1.00 91.56 89 GLU A N 1
ATOM 710 C CA . GLU A 1 89 ? 9.871 -12.456 -8.751 1.00 91.56 89 GLU A CA 1
ATOM 711 C C . GLU A 1 89 ? 8.684 -13.137 -8.064 1.00 91.56 89 GLU A C 1
ATOM 713 O O . GLU A 1 89 ? 7.685 -13.450 -8.716 1.00 91.56 89 GLU A O 1
ATOM 718 N N . TRP A 1 90 ? 8.746 -13.286 -6.738 1.00 91.38 90 TRP A N 1
ATOM 719 C CA . TRP A 1 90 ? 7.657 -13.857 -5.950 1.00 91.38 90 TRP A CA 1
ATOM 720 C C . TRP A 1 90 ? 6.351 -13.081 -6.145 1.00 91.38 90 TRP A C 1
ATOM 722 O O . TRP A 1 90 ? 5.303 -13.681 -6.409 1.00 91.38 90 TRP A O 1
ATOM 732 N N . LEU A 1 91 ? 6.417 -11.746 -6.096 1.00 87.06 91 LEU A N 1
ATOM 733 C CA . LEU A 1 91 ? 5.250 -10.885 -6.269 1.00 87.06 91 LEU A CA 1
ATOM 734 C C . LEU A 1 91 ? 4.675 -10.991 -7.687 1.00 87.06 91 LEU A C 1
ATOM 736 O O . LEU 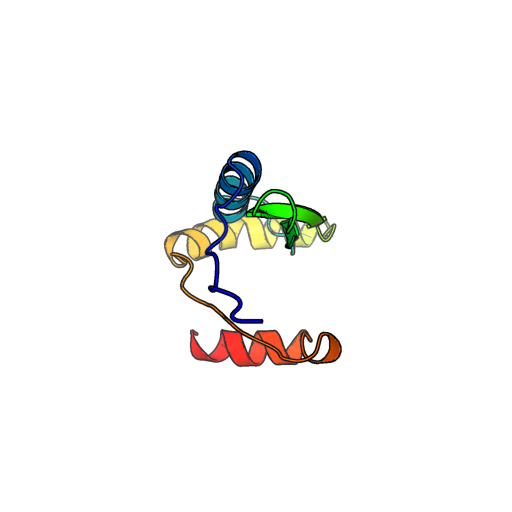A 1 91 ? 3.459 -11.079 -7.861 1.00 87.06 91 LEU A O 1
ATOM 740 N N . ARG A 1 92 ? 5.529 -11.017 -8.718 1.00 86.31 92 ARG A N 1
ATOM 741 C CA . ARG A 1 92 ? 5.099 -11.189 -10.114 1.00 86.31 92 ARG A CA 1
ATOM 742 C C . ARG A 1 92 ? 4.427 -12.538 -10.338 1.00 86.31 92 ARG A C 1
ATOM 744 O O . ARG A 1 92 ? 3.387 -12.566 -10.992 1.00 86.31 92 ARG A O 1
ATOM 751 N N . ASN A 1 93 ? 4.968 -13.613 -9.769 1.00 89.62 93 ASN A N 1
ATOM 752 C CA . ASN A 1 93 ? 4.398 -14.956 -9.871 1.00 89.62 93 ASN A CA 1
ATOM 753 C C . ASN A 1 93 ? 2.997 -15.022 -9.247 1.00 89.62 93 ASN A C 1
ATOM 755 O O . ASN A 1 93 ? 2.065 -15.532 -9.865 1.00 89.62 93 ASN A O 1
ATOM 759 N N . HIS A 1 94 ? 2.809 -14.413 -8.076 1.00 86.38 94 HIS A N 1
ATOM 760 C CA . HIS A 1 94 ? 1.503 -14.340 -7.417 1.00 86.38 94 HIS A CA 1
ATOM 761 C C . HIS A 1 94 ? 0.500 -13.453 -8.167 1.00 86.38 94 HIS A C 1
ATOM 763 O O . HIS A 1 94 ? -0.684 -13.775 -8.269 1.00 86.38 94 HIS A O 1
ATOM 769 N N . LEU A 1 95 ? 0.960 -12.339 -8.742 1.00 83.94 95 LEU A N 1
ATOM 770 C CA . LEU A 1 95 ? 0.109 -11.456 -9.539 1.00 83.94 95 LEU A CA 1
ATOM 771 C C . LEU A 1 95 ? -0.262 -12.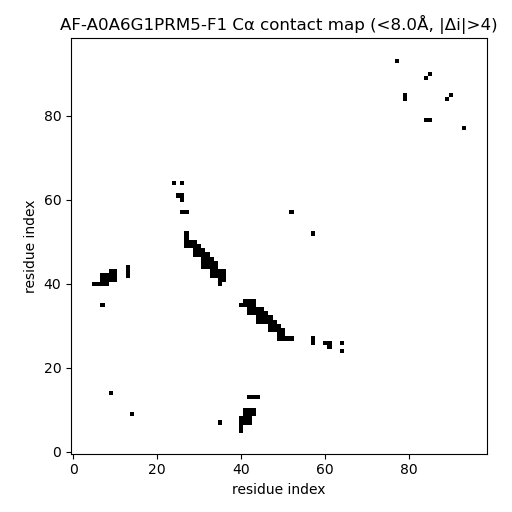049 -10.904 1.00 83.94 95 LEU A C 1
ATOM 773 O O . LEU A 1 95 ? -1.315 -11.682 -11.433 1.00 83.94 95 LEU A O 1
ATOM 777 N N . ALA A 1 96 ? 0.566 -12.942 -11.459 1.00 80.94 96 ALA A N 1
ATOM 778 C CA . ALA A 1 96 ? 0.328 -13.604 -12.741 1.00 80.94 96 ALA A CA 1
ATOM 779 C C . ALA A 1 96 ? -0.925 -14.490 -12.730 1.00 80.94 96 ALA A C 1
ATOM 781 O O . ALA A 1 96 ? -1.572 -14.611 -13.763 1.00 80.94 96 ALA A O 1
ATOM 782 N N . PHE A 1 97 ? -1.315 -15.029 -11.570 1.00 76.94 97 PHE A N 1
ATOM 783 C CA . PHE A 1 97 ? -2.551 -15.806 -11.410 1.00 76.94 97 PHE A CA 1
ATOM 784 C C . PHE A 1 97 ? -3.824 -15.021 -11.783 1.00 76.94 97 PHE A C 1
ATOM 786 O O . PHE A 1 97 ? -4.836 -15.605 -12.150 1.00 76.94 97 PHE A O 1
ATOM 793 N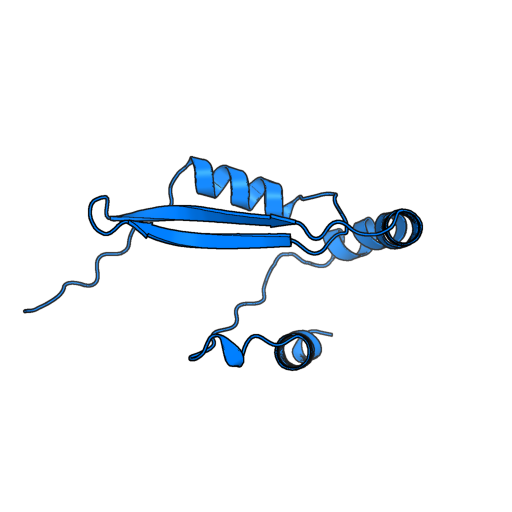 N . PHE A 1 98 ? -3.776 -13.691 -11.699 1.00 69.62 98 PHE A N 1
ATOM 794 C CA . PHE A 1 98 ? -4.924 -12.805 -11.907 1.00 69.62 98 PHE A CA 1
ATOM 795 C C . PHE A 1 98 ? -4.809 -11.970 -13.194 1.00 69.62 98 PHE A C 1
ATOM 797 O O . PHE A 1 98 ? -5.356 -10.863 -13.245 1.00 69.62 98 PHE A O 1
ATOM 804 N N . ARG A 1 99 ? -4.000 -12.418 -14.159 1.00 59.91 99 ARG A N 1
ATOM 805 C CA . ARG A 1 99 ? -3.860 -11.792 -15.479 1.00 59.91 99 ARG A CA 1
ATOM 806 C C . ARG A 1 99 ? -4.785 -12.424 -16.504 1.00 59.91 99 ARG A C 1
ATOM 808 O O . ARG A 1 99 ? -4.987 -13.652 -16.426 1.00 59.91 99 ARG A O 1
#

Organism: Channa argus (NCBI:txid215402)